Protein AF-A0A2I0U3B5-F1 (afdb_monomer_lite)

Secondary structure (DSSP, 8-state):
-HHHHHHHHHS-HHHHHHHHHHHHHHHHHHHGGG--GGGHHHHHHHHHHHHHHHHTSTTTTTS-HHHHHHHHT---HHHHHHHHHHHHHHHHHTT----S---S------

Sequence (110 aa):
MGCFERSVASRSREVILPLYAALVRPHLEYCVQLWSPQQRKDMDLLEQVQRRAMKVIRGLEHLSYEDRLRQLGLFSLEERRLWGHLIAAFQYLKGAYRRDGEGLYQGTEQ

Foldseek 3Di:
DPPVLVVQLPDAPVVVLVVCCVPVVVVLLVCLLVDDPVCVVVLVVVLVVVVVSLCSHPPCVPPDPVVSCVVSVHDRSVVSSVVVVVVVVVCVVVVVPPDPPPDPDDDDDD

Organism: NCBI:txid1758121

pLDDT: mean 70.98, std 12.75, range [39.53, 89.88]

Radius of gyration: 19.83 Å; chains: 1; bounding box: 33×31×69 Å

Structure (mmCIF, N/CA/C/O backbone):
data_AF-A0A2I0U3B5-F1
#
_entry.id   AF-A0A2I0U3B5-F1
#
loop_
_atom_site.group_PDB
_atom_site.id
_atom_site.type_symbol
_atom_site.label_atom_id
_atom_site.label_alt_id
_atom_site.label_comp_id
_atom_site.label_asym_id
_atom_site.label_entity_id
_atom_site.label_seq_id
_atom_site.pdbx_PDB_ins_code
_atom_site.Cartn_x
_atom_site.Cartn_y
_atom_site.Cartn_z
_atom_site.occupancy
_atom_site.B_iso_or_equiv
_atom_site.auth_seq_id
_atom_site.auth_comp_id
_atom_site.auth_asym_id
_atom_site.auth_atom_id
_atom_site.pdbx_PDB_model_num
ATOM 1 N N . MET A 1 1 ? -15.957 17.374 7.196 1.00 52.34 1 MET A N 1
ATOM 2 C CA . MET A 1 1 ? -15.380 16.007 7.181 1.00 52.34 1 MET A CA 1
ATOM 3 C C . MET A 1 1 ? -16.149 14.975 8.026 1.00 52.34 1 MET A C 1
ATOM 5 O O . MET A 1 1 ? -15.904 13.794 7.851 1.00 52.34 1 MET A O 1
ATOM 9 N N . GLY 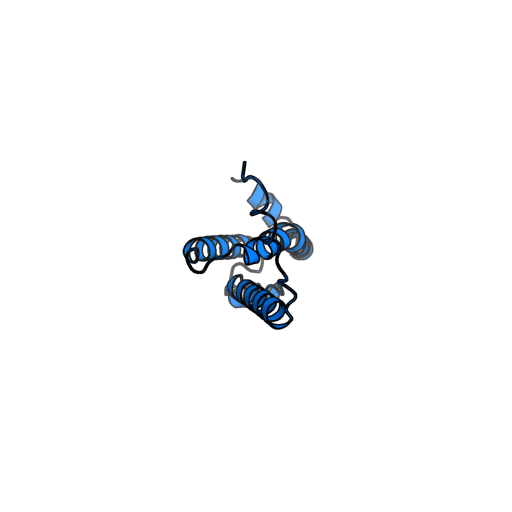A 1 2 ? -17.115 15.347 8.883 1.00 52.12 2 GLY A N 1
ATOM 10 C CA . GLY A 1 2 ? -17.742 14.413 9.845 1.00 52.12 2 GLY A CA 1
ATOM 11 C C . GLY A 1 2 ? -18.851 13.473 9.333 1.00 52.12 2 GLY A C 1
ATOM 12 O O . GLY A 1 2 ? -19.425 12.735 10.132 1.00 52.12 2 GLY A O 1
ATOM 13 N N . CYS A 1 3 ? -19.185 13.502 8.038 1.00 53.62 3 CYS A N 1
ATOM 14 C CA . CYS A 1 3 ? -20.288 12.705 7.476 1.00 53.62 3 CYS A CA 1
ATOM 15 C C . CYS A 1 3 ? -19.830 11.323 6.982 1.00 53.62 3 CYS A C 1
ATOM 17 O O . CYS A 1 3 ? -20.610 10.374 6.990 1.00 53.62 3 CYS A O 1
ATOM 19 N N . PHE A 1 4 ? -18.561 11.197 6.582 1.00 52.09 4 PHE A N 1
ATOM 20 C CA . PHE A 1 4 ? -18.017 9.943 6.059 1.00 52.09 4 PHE A CA 1
ATOM 21 C C . PHE A 1 4 ? -17.656 8.971 7.189 1.00 52.09 4 PHE A C 1
ATOM 23 O O . PHE A 1 4 ? -18.029 7.803 7.136 1.00 52.09 4 PHE A O 1
ATOM 30 N N . GLU A 1 5 ? -17.032 9.466 8.263 1.00 52.53 5 GLU A N 1
ATOM 31 C CA . GLU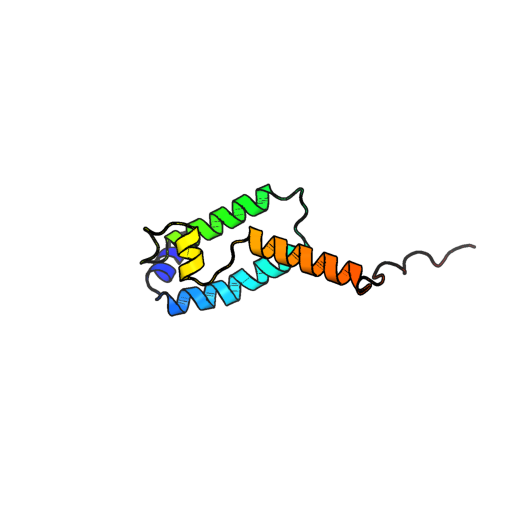 A 1 5 ? -16.647 8.640 9.417 1.00 52.53 5 GLU A CA 1
ATOM 32 C C . GLU A 1 5 ? -17.842 7.962 10.089 1.00 52.53 5 GLU A C 1
ATOM 34 O O . GLU A 1 5 ? -17.761 6.782 10.407 1.00 52.53 5 GLU A O 1
ATOM 39 N N . ARG A 1 6 ? -18.982 8.651 10.247 1.00 55.06 6 ARG A N 1
ATOM 40 C CA . ARG A 1 6 ? -20.190 8.043 10.839 1.00 55.06 6 ARG A CA 1
ATOM 41 C C . ARG A 1 6 ? -20.797 6.940 9.972 1.00 55.06 6 ARG A C 1
ATOM 43 O O . ARG A 1 6 ? -21.330 5.978 10.513 1.00 55.06 6 ARG A O 1
ATOM 50 N N . SER A 1 7 ? -20.717 7.085 8.650 1.00 56.97 7 SER A N 1
ATOM 51 C CA . SER A 1 7 ? -21.218 6.101 7.681 1.00 56.97 7 SER A CA 1
ATOM 52 C C . SER A 1 7 ? -20.322 4.863 7.616 1.00 56.97 7 SER A C 1
ATOM 54 O O . SER A 1 7 ? -20.808 3.736 7.600 1.00 56.97 7 SER A O 1
ATOM 56 N N . VAL A 1 8 ? -19.001 5.058 7.634 1.00 54.84 8 VAL A N 1
ATOM 57 C CA . VAL A 1 8 ? -18.031 3.955 7.646 1.00 54.84 8 VAL A CA 1
ATOM 58 C C . VAL A 1 8 ? -18.034 3.243 9.001 1.00 54.84 8 VAL A C 1
ATOM 60 O O . VAL A 1 8 ? -18.008 2.021 9.035 1.00 54.84 8 VAL A O 1
ATOM 63 N N . ALA A 1 9 ? -18.164 3.967 10.116 1.00 53.97 9 ALA A N 1
ATOM 64 C CA . ALA A 1 9 ? -18.201 3.374 11.454 1.00 53.97 9 ALA A CA 1
ATOM 65 C C . ALA A 1 9 ? -19.476 2.561 11.755 1.00 53.97 9 ALA A C 1
ATOM 67 O O . ALA A 1 9 ? -19.475 1.796 12.722 1.00 53.97 9 ALA A O 1
ATOM 68 N N . SER A 1 10 ? -20.556 2.742 10.980 1.00 58.62 10 SER A N 1
ATOM 69 C CA . SER A 1 10 ? -21.822 2.009 11.141 1.00 58.62 10 SER A CA 1
ATOM 70 C C . SER A 1 10 ? -21.968 0.795 10.218 1.00 58.62 10 SER A C 1
ATOM 72 O O . SER A 1 10 ? -22.865 -0.018 10.434 1.00 58.62 10 SER A O 1
ATOM 74 N N . ARG A 1 11 ? -21.108 0.644 9.199 1.00 61.84 11 ARG A N 1
ATOM 75 C CA . ARG A 1 11 ? -21.169 -0.468 8.236 1.00 61.84 11 ARG A CA 1
ATOM 76 C C . ARG A 1 11 ? -20.259 -1.622 8.661 1.00 61.84 11 ARG A C 1
ATOM 78 O O . ARG A 1 11 ? -19.146 -1.403 9.128 1.00 61.84 11 ARG A O 1
ATOM 85 N N . SER A 1 12 ? -20.735 -2.861 8.502 1.00 62.69 12 SER A N 1
ATOM 86 C CA . SER A 1 12 ? -19.971 -4.059 8.871 1.00 62.69 12 SER A CA 1
ATOM 87 C C . SER A 1 12 ? -18.732 -4.234 7.983 1.00 62.69 12 SER A C 1
ATOM 89 O O . SER A 1 12 ? -18.675 -3.755 6.843 1.00 62.69 12 SER A O 1
ATOM 91 N N . ARG A 1 13 ? -17.728 -4.953 8.503 1.00 62.72 13 ARG A N 1
ATOM 92 C CA . ARG A 1 13 ? -16.497 -5.329 7.786 1.00 62.72 13 ARG A CA 1
ATOM 93 C C . ARG A 1 13 ? -16.793 -5.933 6.408 1.00 62.72 13 ARG A C 1
ATOM 95 O O . ARG A 1 13 ? -16.052 -5.649 5.471 1.00 62.72 13 ARG A O 1
ATOM 102 N N . GLU A 1 14 ? -17.885 -6.689 6.270 1.00 63.88 14 GLU A N 1
ATOM 103 C CA . GLU A 1 14 ? -18.295 -7.310 5.002 1.00 63.88 14 GLU A CA 1
ATOM 104 C C . GLU A 1 14 ? -18.786 -6.314 3.948 1.00 63.88 14 GLU A C 1
ATOM 106 O O . GLU A 1 14 ? -18.821 -6.659 2.776 1.00 63.88 14 GLU A O 1
ATOM 111 N N . VAL A 1 15 ? -19.151 -5.086 4.326 1.00 67.62 15 VAL A N 1
ATOM 112 C CA . VAL A 1 15 ? -19.606 -4.047 3.388 1.00 67.62 15 VAL A CA 1
ATOM 113 C C . VAL A 1 15 ? -18.465 -3.098 3.027 1.00 67.62 15 VAL A C 1
ATOM 115 O O . VAL A 1 15 ? -18.341 -2.682 1.875 1.00 67.62 15 VAL A O 1
ATOM 118 N N . ILE A 1 16 ? -17.591 -2.783 3.986 1.00 71.12 16 ILE A N 1
ATOM 119 C CA . ILE A 1 16 ? -16.445 -1.886 3.769 1.00 71.12 16 ILE A CA 1
ATOM 120 C C . ILE A 1 16 ? -15.397 -2.539 2.864 1.00 71.12 16 ILE A C 1
ATOM 122 O O . ILE A 1 16 ? -14.849 -1.868 1.993 1.00 71.12 16 ILE A O 1
ATOM 126 N N . LEU A 1 17 ? -15.134 -3.837 3.038 1.00 69.19 17 LEU A N 1
ATOM 127 C CA . LEU A 1 17 ? -14.135 -4.567 2.251 1.00 69.19 17 LEU A CA 1
ATOM 128 C C . LEU A 1 17 ? -14.443 -4.574 0.748 1.00 69.19 17 LEU A C 1
ATOM 130 O O . LEU A 1 17 ? -13.582 -4.147 -0.023 1.00 69.19 17 LEU A O 1
ATOM 134 N N . PRO A 1 18 ? -15.647 -4.990 0.309 1.00 74.94 18 PRO A N 1
ATOM 135 C CA . PRO A 1 18 ? -16.010 -4.958 -1.101 1.00 74.94 18 PRO A CA 1
ATOM 136 C C . PRO A 1 18 ? -16.043 -3.540 -1.659 1.00 74.94 18 PRO A C 1
ATOM 138 O O . PRO A 1 18 ? -15.604 -3.335 -2.781 1.00 74.94 18 PRO A O 1
ATOM 141 N N . LEU A 1 19 ? -16.497 -2.547 -0.884 1.00 73.12 19 LEU A N 1
ATOM 142 C CA . LEU A 1 19 ? -16.496 -1.146 -1.319 1.00 73.12 19 LEU A CA 1
ATOM 143 C C . LEU A 1 19 ? -15.076 -0.599 -1.502 1.00 73.12 19 LEU A C 1
ATOM 145 O O . LEU A 1 19 ? -14.794 0.048 -2.507 1.00 73.12 19 LEU A O 1
ATOM 149 N N . TYR A 1 20 ? -14.166 -0.883 -0.569 1.00 71.25 20 TYR A N 1
ATOM 150 C CA . TYR A 1 20 ? -12.761 -0.500 -0.687 1.00 71.25 20 TYR A CA 1
ATOM 151 C C . TYR A 1 20 ? -12.100 -1.203 -1.877 1.00 71.25 20 TYR A C 1
ATOM 153 O O . TYR A 1 20 ? -11.424 -0.566 -2.681 1.00 71.25 20 TYR A O 1
ATOM 161 N N . ALA A 1 21 ? -12.336 -2.506 -2.035 1.00 70.00 21 ALA A N 1
ATOM 162 C CA . ALA A 1 21 ? -11.812 -3.269 -3.159 1.00 70.00 21 ALA A CA 1
ATOM 163 C C . ALA A 1 21 ? -12.401 -2.815 -4.505 1.00 70.00 21 ALA A C 1
ATOM 165 O O . ALA A 1 21 ? -11.674 -2.779 -5.484 1.00 70.00 21 ALA A O 1
ATOM 166 N N . ALA A 1 22 ? -13.677 -2.441 -4.577 1.00 75.50 22 ALA A N 1
ATOM 167 C CA . ALA A 1 22 ? -14.314 -2.023 -5.825 1.00 75.50 22 ALA A CA 1
ATOM 168 C C . ALA A 1 22 ? -13.959 -0.586 -6.225 1.00 75.50 22 ALA A C 1
ATOM 170 O O . ALA A 1 22 ? -13.853 -0.297 -7.411 1.00 75.50 22 ALA A O 1
ATOM 171 N N . LEU A 1 23 ? -13.781 0.317 -5.257 1.00 68.19 23 LEU A N 1
ATOM 172 C CA . LEU A 1 23 ? -13.535 1.733 -5.537 1.00 68.19 23 LEU A CA 1
ATOM 173 C C . LEU A 1 23 ? -12.048 2.072 -5.521 1.00 68.19 23 LEU A C 1
ATOM 175 O O . LEU A 1 23 ? -11.562 2.778 -6.391 1.00 68.19 23 LEU A O 1
ATOM 179 N N . VAL A 1 24 ? -11.303 1.579 -4.536 1.00 69.88 24 VAL A N 1
ATOM 180 C CA . VAL A 1 24 ? -9.927 2.030 -4.291 1.00 69.88 24 VAL A CA 1
ATOM 181 C C . VAL A 1 24 ? -8.917 1.157 -5.033 1.00 69.88 24 VAL A C 1
ATOM 183 O O . VAL A 1 24 ? -7.933 1.671 -5.561 1.00 69.88 24 VAL A O 1
ATOM 186 N N . ARG A 1 25 ? -9.164 -0.155 -5.140 1.00 71.00 25 ARG A N 1
ATOM 187 C CA . ARG A 1 25 ? -8.254 -1.084 -5.829 1.00 71.00 25 ARG A CA 1
ATOM 188 C C . ARG A 1 25 ? -8.051 -0.752 -7.316 1.00 71.00 25 ARG A C 1
ATOM 190 O O . ARG A 1 25 ? -6.886 -0.708 -7.697 1.00 71.00 25 ARG A O 1
ATOM 197 N N . PRO A 1 26 ? -9.085 -0.440 -8.129 1.00 70.38 26 PRO A N 1
ATOM 198 C CA . PRO A 1 26 ? -8.884 -0.134 -9.547 1.00 70.38 26 PRO A CA 1
ATOM 199 C C . PRO A 1 26 ? -8.090 1.156 -9.760 1.00 70.38 26 PRO A C 1
ATOM 201 O O . PRO A 1 26 ? -7.224 1.207 -10.626 1.00 70.38 26 PRO A O 1
ATOM 204 N N . HIS A 1 27 ? -8.332 2.184 -8.938 1.00 67.12 27 HIS A N 1
ATOM 205 C CA . HIS A 1 27 ? -7.566 3.430 -9.005 1.00 67.12 27 HIS A CA 1
ATOM 206 C C . HIS A 1 27 ? -6.105 3.218 -8.611 1.00 67.12 27 HIS A C 1
ATOM 208 O O . HIS A 1 27 ? -5.215 3.740 -9.271 1.00 67.12 27 HIS A O 1
ATOM 214 N N . LEU A 1 28 ? -5.842 2.423 -7.573 1.00 64.38 28 LEU A N 1
ATOM 215 C CA . LEU A 1 28 ? -4.475 2.106 -7.169 1.00 64.38 28 LEU A CA 1
ATOM 216 C C . LEU A 1 28 ? -3.753 1.228 -8.201 1.00 64.38 28 LEU A C 1
ATOM 218 O O . LEU A 1 28 ? -2.596 1.493 -8.496 1.00 64.38 28 LEU A O 1
ATOM 222 N N . GLU A 1 29 ? -4.416 0.214 -8.765 1.00 65.38 29 GLU A N 1
ATOM 223 C CA . GLU A 1 29 ? -3.830 -0.689 -9.768 1.00 65.38 29 GLU A CA 1
ATOM 224 C C . GLU A 1 29 ? -3.572 0.011 -11.111 1.00 65.38 29 GLU A C 1
ATOM 226 O O . GLU A 1 29 ? -2.524 -0.211 -11.712 1.00 65.38 29 GLU A O 1
ATOM 231 N N . TYR A 1 30 ? -4.461 0.906 -11.555 1.00 62.09 30 TYR A N 1
ATOM 232 C CA . TYR A 1 30 ? -4.227 1.729 -12.748 1.00 62.09 30 TYR A CA 1
ATOM 233 C C . TYR A 1 30 ? -3.042 2.683 -12.552 1.00 62.09 30 TYR A C 1
ATOM 235 O O . TYR A 1 30 ? -2.178 2.817 -13.418 1.00 62.09 30 TYR A O 1
ATOM 243 N N . CYS A 1 31 ? -2.961 3.303 -11.375 1.00 62.91 31 CYS A N 1
ATOM 244 C CA . CYS A 1 31 ? -1.888 4.225 -11.042 1.00 62.91 31 CYS A CA 1
ATOM 245 C C . CYS A 1 31 ? -0.508 3.543 -11.013 1.00 62.91 31 CYS A C 1
ATOM 247 O O . CYS A 1 31 ? 0.466 4.188 -11.376 1.00 62.91 31 CYS A O 1
ATOM 249 N N . VAL A 1 32 ? -0.404 2.247 -10.694 1.00 62.19 32 VAL A N 1
ATOM 250 C CA . VAL A 1 32 ? 0.881 1.517 -10.631 1.00 62.19 32 VAL A CA 1
ATOM 251 C C . VAL A 1 32 ? 1.698 1.584 -11.935 1.00 62.19 32 VAL A C 1
ATOM 253 O O . VAL A 1 32 ? 2.925 1.600 -11.863 1.00 62.19 32 VAL A O 1
ATOM 256 N N . GLN A 1 33 ? 1.068 1.680 -13.113 1.00 61.12 33 GLN A N 1
ATOM 257 C CA . GLN A 1 33 ? 1.794 1.839 -14.387 1.00 61.12 33 GLN A CA 1
ATOM 258 C C . GLN A 1 33 ? 2.424 3.232 -14.559 1.00 61.12 33 GLN A C 1
ATOM 260 O O . GLN A 1 33 ? 3.410 3.380 -15.276 1.00 61.12 33 GLN A O 1
ATOM 265 N N . LEU A 1 34 ? 1.873 4.245 -13.885 1.00 55.69 34 LEU A N 1
ATOM 266 C CA . LEU A 1 34 ? 2.339 5.631 -13.926 1.00 55.69 34 LEU A CA 1
ATOM 267 C C . LEU A 1 34 ? 3.455 5.905 -12.901 1.00 55.69 34 LEU A C 1
ATOM 269 O O . LEU A 1 34 ? 4.082 6.961 -12.939 1.00 55.69 34 LEU A O 1
ATOM 273 N N . TRP A 1 35 ? 3.697 4.985 -11.961 1.00 64.75 35 TRP A N 1
ATOM 274 C CA . TRP A 1 35 ? 4.542 5.251 -10.796 1.00 64.75 35 TRP A CA 1
ATOM 275 C C . TRP A 1 35 ? 6.021 5.172 -11.154 1.00 64.75 35 TRP A C 1
ATOM 277 O O . TRP A 1 35 ? 6.616 4.095 -11.240 1.00 64.75 35 TRP A O 1
ATOM 287 N N . SER A 1 36 ? 6.636 6.341 -11.332 1.00 58.06 36 SER A N 1
ATOM 288 C CA . SER A 1 36 ? 8.078 6.449 -11.516 1.00 58.06 36 SER A CA 1
ATOM 289 C C . SER A 1 36 ? 8.817 6.333 -10.168 1.00 58.06 36 SER A C 1
ATOM 291 O O . SER A 1 36 ? 8.279 6.711 -9.121 1.00 58.06 36 SER A O 1
ATOM 293 N N . PRO A 1 37 ? 10.086 5.876 -10.147 1.00 60.06 37 PRO A N 1
ATOM 294 C CA . PRO A 1 37 ? 10.914 5.860 -8.935 1.00 60.06 37 PRO A CA 1
ATOM 295 C C . PRO A 1 37 ? 11.028 7.229 -8.241 1.00 60.06 37 PRO A C 1
ATOM 297 O O . PRO A 1 37 ? 11.274 7.296 -7.036 1.00 60.06 37 PRO A O 1
ATOM 300 N N . GLN A 1 38 ? 10.836 8.321 -8.989 1.00 62.44 38 GLN A N 1
ATOM 301 C CA . GLN A 1 38 ? 10.889 9.696 -8.490 1.00 62.44 38 GLN A CA 1
ATOM 302 C C . GLN A 1 38 ? 9.657 10.078 -7.644 1.00 62.44 38 GLN A C 1
ATOM 304 O O . GLN A 1 38 ? 9.745 11.003 -6.840 1.00 62.44 38 GLN A O 1
ATOM 309 N N . GLN A 1 39 ? 8.546 9.341 -7.747 1.00 65.94 39 GLN A N 1
ATOM 310 C CA . GLN A 1 39 ? 7.284 9.610 -7.038 1.00 65.94 39 GLN A CA 1
ATOM 311 C C . GLN A 1 39 ? 7.131 8.828 -5.722 1.00 65.94 39 GLN A C 1
ATOM 313 O O . GLN A 1 39 ? 6.031 8.653 -5.200 1.00 65.94 39 GLN A O 1
ATOM 318 N N . ARG A 1 40 ? 8.242 8.373 -5.128 1.00 69.50 40 ARG A N 1
ATOM 319 C CA . ARG A 1 40 ? 8.237 7.605 -3.868 1.00 69.50 40 ARG A CA 1
ATOM 320 C C . ARG A 1 40 ? 7.492 8.319 -2.725 1.00 69.50 40 ARG A C 1
ATOM 322 O O . ARG A 1 40 ? 6.820 7.662 -1.942 1.00 69.50 40 ARG A O 1
ATOM 329 N N . LYS A 1 41 ? 7.548 9.656 -2.684 1.00 74.00 41 LYS A N 1
ATOM 330 C CA . LYS A 1 41 ? 6.846 10.485 -1.686 1.00 74.00 41 LYS A CA 1
ATOM 331 C C . LYS A 1 41 ? 5.321 10.414 -1.806 1.00 74.00 41 LYS A C 1
ATOM 333 O O . LYS A 1 41 ? 4.633 10.395 -0.789 1.00 74.00 41 LYS A O 1
ATOM 338 N N . ASP A 1 42 ? 4.800 10.352 -3.029 1.00 75.25 42 ASP A N 1
ATOM 339 C CA . ASP A 1 42 ? 3.356 10.264 -3.268 1.00 75.25 42 ASP A CA 1
ATOM 340 C C . ASP A 1 42 ? 2.822 8.896 -2.827 1.00 75.25 42 ASP A C 1
ATOM 342 O O . ASP A 1 42 ? 1.725 8.793 -2.277 1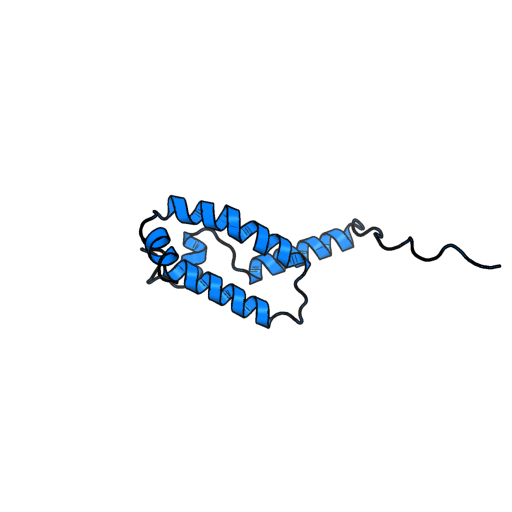.00 75.25 42 ASP A O 1
ATOM 346 N N . MET A 1 43 ? 3.640 7.846 -2.966 1.00 72.19 43 MET A N 1
ATOM 347 C CA . MET A 1 43 ? 3.309 6.524 -2.435 1.00 72.19 43 MET A CA 1
ATOM 348 C C . MET A 1 43 ? 3.225 6.510 -0.913 1.00 72.19 43 MET A C 1
ATOM 350 O O . MET A 1 43 ? 2.281 5.945 -0.371 1.00 72.19 43 MET A O 1
ATOM 354 N N . ASP A 1 44 ? 4.185 7.129 -0.222 1.00 80.88 44 ASP A N 1
ATOM 355 C CA . ASP A 1 44 ? 4.185 7.172 1.243 1.00 80.88 44 ASP A CA 1
ATOM 356 C C . ASP A 1 44 ? 2.926 7.881 1.765 1.00 80.88 44 ASP A C 1
ATOM 358 O O . ASP A 1 44 ? 2.319 7.459 2.755 1.00 80.88 44 ASP A O 1
ATOM 362 N N . LEU A 1 45 ? 2.484 8.925 1.055 1.00 81.19 45 LEU A N 1
ATOM 363 C CA . LEU A 1 45 ? 1.240 9.626 1.350 1.00 81.19 45 LEU A CA 1
ATOM 364 C C . LEU A 1 45 ? 0.014 8.725 1.131 1.00 81.19 45 LEU A C 1
ATOM 366 O O . LEU A 1 45 ? -0.864 8.664 1.994 1.00 81.19 45 LEU A O 1
ATOM 370 N N . LEU A 1 46 ? -0.043 7.987 0.019 1.00 78.69 46 LEU A N 1
ATOM 371 C CA . LEU A 1 46 ? -1.130 7.042 -0.263 1.00 78.69 46 LEU A CA 1
ATOM 372 C C . LEU A 1 46 ? -1.171 5.884 0.742 1.00 78.69 46 LEU A C 1
ATOM 374 O O . LEU A 1 46 ? -2.245 5.510 1.219 1.00 78.69 46 LEU A O 1
ATOM 378 N N . GLU A 1 47 ? -0.012 5.369 1.139 1.00 84.12 47 GLU A N 1
ATOM 379 C CA . GLU A 1 47 ? 0.121 4.332 2.162 1.00 84.12 47 GLU A CA 1
ATOM 380 C C . GLU A 1 47 ? -0.369 4.854 3.521 1.00 84.12 47 GLU A C 1
ATOM 382 O O . GLU A 1 47 ? -1.053 4.156 4.277 1.00 84.12 47 GLU A O 1
ATOM 387 N N . GLN A 1 48 ? -0.096 6.125 3.828 1.00 85.56 48 GLN A N 1
ATOM 388 C CA . GLN A 1 48 ? -0.604 6.775 5.030 1.00 85.56 48 GLN A CA 1
ATOM 389 C C . GLN A 1 48 ? -2.130 6.940 4.998 1.00 85.56 48 GLN A C 1
ATOM 391 O O . GLN A 1 48 ? -2.785 6.733 6.025 1.00 85.56 48 GLN A O 1
ATOM 396 N N . VAL A 1 49 ? -2.710 7.277 3.844 1.00 83.38 49 VAL A N 1
ATOM 397 C CA . VAL A 1 49 ? -4.169 7.332 3.659 1.00 83.38 49 VAL A CA 1
ATOM 398 C C . VAL A 1 49 ? -4.783 5.948 3.873 1.00 83.38 49 VAL A C 1
ATOM 400 O O . VAL A 1 49 ? -5.722 5.822 4.662 1.00 83.38 49 VAL A O 1
ATOM 403 N N . GLN A 1 50 ? -4.204 4.901 3.277 1.00 82.75 50 GLN A N 1
ATOM 404 C CA . GLN A 1 50 ? -4.633 3.512 3.465 1.00 82.75 50 GLN A CA 1
ATOM 405 C C . GLN A 1 50 ? -4.594 3.104 4.951 1.00 82.75 50 GLN A C 1
ATOM 407 O O . GLN A 1 50 ? -5.574 2.583 5.490 1.00 82.75 50 GLN A O 1
ATOM 412 N N . ARG A 1 51 ? -3.502 3.424 5.658 1.00 86.06 51 ARG A N 1
ATOM 413 C CA . ARG A 1 51 ? -3.353 3.181 7.105 1.00 86.06 51 ARG A CA 1
ATOM 414 C C . ARG A 1 51 ? -4.422 3.885 7.940 1.00 86.06 51 ARG A C 1
ATOM 416 O O . ARG A 1 51 ? -4.940 3.292 8.887 1.00 86.06 51 ARG A O 1
ATOM 423 N N . ARG A 1 52 ? -4.746 5.144 7.622 1.00 85.06 52 ARG A N 1
ATOM 424 C CA . ARG A 1 52 ? -5.782 5.922 8.327 1.00 85.06 52 ARG A CA 1
ATOM 425 C C . ARG A 1 52 ? -7.179 5.361 8.064 1.00 85.06 52 ARG A C 1
ATOM 427 O O . ARG A 1 52 ? -7.946 5.213 9.008 1.00 85.06 52 ARG A O 1
ATOM 434 N N . ALA A 1 53 ? -7.474 4.977 6.824 1.00 81.44 53 ALA A N 1
ATOM 435 C CA . ALA A 1 53 ? -8.751 4.369 6.458 1.00 81.44 53 ALA A CA 1
ATOM 436 C C . ALA A 1 53 ? -8.986 3.028 7.175 1.00 81.44 53 ALA A C 1
ATOM 438 O O . ALA A 1 53 ? -10.091 2.752 7.625 1.00 81.44 53 ALA A O 1
ATOM 439 N N . MET A 1 54 ? -7.949 2.207 7.360 1.00 82.38 54 MET A N 1
ATOM 440 C CA . MET A 1 54 ? -8.100 0.947 8.100 1.00 82.38 54 MET A CA 1
ATOM 441 C C . MET A 1 54 ? -8.232 1.146 9.612 1.00 82.38 54 MET A C 1
ATOM 443 O O . MET A 1 54 ? -8.858 0.324 10.275 1.00 82.38 54 MET A O 1
ATOM 447 N N . LYS A 1 55 ? -7.684 2.236 10.169 1.00 83.31 55 LYS A N 1
ATOM 448 C CA . LYS A 1 55 ? -7.863 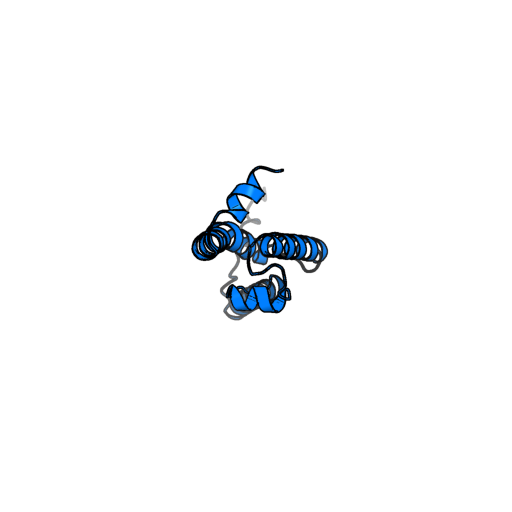2.573 11.592 1.00 83.31 55 LYS A CA 1
ATOM 449 C C . LYS A 1 55 ? -9.310 2.898 11.947 1.00 83.31 55 LYS A C 1
ATOM 451 O O . LYS A 1 55 ? -9.687 2.666 13.084 1.00 83.31 55 LYS A O 1
ATOM 456 N N . VAL A 1 56 ? -10.105 3.423 11.014 1.00 80.12 56 VAL A N 1
ATOM 457 C CA . VAL A 1 56 ? -11.511 3.771 11.292 1.00 80.12 56 VAL A CA 1
ATOM 458 C C . VAL A 1 56 ? -12.458 2.568 11.211 1.00 80.12 56 VAL A C 1
ATOM 460 O O . VAL A 1 56 ? -13.642 2.694 11.516 1.00 80.12 56 VAL A O 1
ATOM 463 N N . ILE A 1 57 ? -11.958 1.394 10.811 1.00 79.06 57 ILE A N 1
ATOM 464 C CA . ILE A 1 57 ? -12.736 0.156 10.786 1.00 79.06 57 ILE A CA 1
ATOM 465 C C . ILE A 1 57 ? -12.748 -0.434 12.201 1.00 79.06 57 ILE A C 1
ATOM 467 O O . ILE A 1 57 ? -11.718 -0.893 12.708 1.00 79.06 57 ILE A O 1
ATOM 471 N N . ARG A 1 58 ? -13.931 -0.456 12.827 1.00 79.69 58 ARG A N 1
ATOM 472 C CA . ARG A 1 58 ? -14.126 -1.064 14.152 1.00 79.69 58 ARG A CA 1
ATOM 473 C C . ARG A 1 58 ? -13.632 -2.514 14.157 1.00 79.69 58 ARG A C 1
ATOM 475 O O . ARG A 1 58 ? -13.918 -3.279 13.240 1.00 79.69 58 ARG A O 1
ATOM 482 N N . GLY A 1 59 ? -12.892 -2.884 15.202 1.00 82.00 59 GLY A N 1
ATOM 483 C CA . GLY A 1 59 ? -12.287 -4.216 15.346 1.00 82.00 59 GLY A CA 1
ATOM 484 C C . GLY A 1 59 ? -10.903 -4.371 14.706 1.00 82.00 59 GLY A C 1
ATOM 485 O O . GLY A 1 59 ? -10.245 -5.375 14.945 1.00 82.00 59 GLY A O 1
ATOM 486 N N . LEU A 1 60 ? -10.426 -3.375 13.948 1.00 83.38 60 LEU A N 1
ATOM 487 C CA . LEU A 1 60 ? -9.058 -3.344 13.415 1.00 83.38 60 LEU A CA 1
ATOM 488 C C . LEU A 1 60 ? -8.167 -2.306 14.116 1.00 83.38 60 LEU A C 1
ATOM 490 O O . LEU A 1 60 ? -6.951 -2.315 13.944 1.00 83.38 60 LEU A O 1
ATOM 494 N N . GLU A 1 61 ? -8.742 -1.426 14.935 1.00 82.56 61 GLU A N 1
ATOM 495 C CA . GLU A 1 61 ? -8.092 -0.273 15.586 1.00 82.56 61 GLU A CA 1
ATOM 496 C C . GLU A 1 61 ? -6.798 -0.599 16.353 1.00 82.56 61 GLU A C 1
ATOM 498 O O . GLU A 1 61 ? -5.864 0.202 16.358 1.00 82.56 61 GLU A O 1
ATOM 503 N N . HIS A 1 62 ? -6.715 -1.783 16.952 1.00 85.44 62 HIS A N 1
ATOM 504 C CA . HIS A 1 62 ? -5.601 -2.231 17.799 1.00 85.44 62 HIS A CA 1
ATOM 505 C C . HIS A 1 62 ? -4.564 -3.081 17.052 1.00 85.44 62 HIS A C 1
ATOM 507 O O . HIS A 1 62 ? -3.474 -3.312 17.564 1.00 85.44 62 HIS A O 1
ATOM 513 N N . LEU A 1 63 ? -4.879 -3.528 15.836 1.00 88.06 63 LEU A N 1
ATOM 514 C CA . LEU A 1 63 ? -3.987 -4.374 15.049 1.00 88.06 63 LEU A CA 1
ATOM 515 C C . LEU A 1 63 ? -2.851 -3.567 14.413 1.00 88.06 63 LEU A C 1
ATOM 517 O O . LEU A 1 63 ? -3.014 -2.385 14.084 1.00 88.06 63 LEU A O 1
ATOM 521 N N . SER A 1 64 ? -1.708 -4.219 14.195 1.00 89.88 64 SER A N 1
ATOM 522 C CA . SER A 1 64 ? -0.620 -3.640 13.407 1.00 89.88 64 SER A CA 1
ATOM 523 C C . SER A 1 64 ? -1.066 -3.422 11.956 1.00 89.88 64 SER 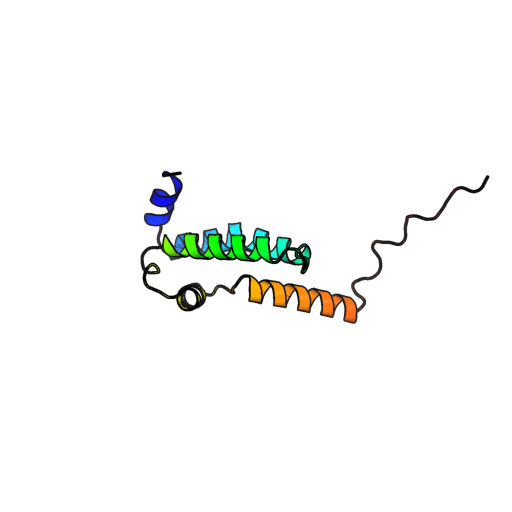A C 1
ATOM 525 O O . SER A 1 64 ? -2.064 -3.979 11.498 1.00 89.88 64 SER A O 1
ATOM 527 N N . TYR A 1 65 ? -0.349 -2.587 11.205 1.00 86.06 65 TYR A N 1
ATOM 528 C CA . TYR A 1 65 ? -0.693 -2.363 9.801 1.00 86.06 65 TYR A CA 1
ATOM 529 C C . TYR A 1 65 ? -0.636 -3.657 8.971 1.00 86.06 65 TYR A C 1
ATOM 531 O O . TYR A 1 65 ? -1.553 -3.920 8.195 1.00 86.06 65 TYR A O 1
ATOM 539 N N . GLU A 1 66 ? 0.387 -4.482 9.188 1.00 87.75 66 GLU A N 1
ATOM 540 C CA . GLU A 1 66 ? 0.548 -5.769 8.507 1.00 87.75 66 GLU A CA 1
ATOM 541 C C . GLU A 1 66 ? -0.559 -6.759 8.889 1.00 87.75 66 GLU A C 1
ATOM 543 O O . GLU A 1 66 ? -1.144 -7.400 8.017 1.00 87.75 66 GLU A O 1
ATOM 548 N N . ASP A 1 67 ? -0.941 -6.819 10.168 1.00 89.12 67 ASP A N 1
ATOM 549 C CA . ASP A 1 67 ? -2.034 -7.689 10.617 1.00 89.12 67 ASP A CA 1
ATOM 550 C C . ASP A 1 67 ? -3.386 -7.254 10.049 1.00 89.12 67 ASP A C 1
ATOM 552 O O . ASP A 1 67 ? -4.217 -8.097 9.705 1.00 89.12 67 ASP A O 1
ATOM 556 N N . ARG A 1 68 ? -3.610 -5.941 9.900 1.00 87.38 68 ARG A N 1
ATOM 557 C CA . ARG A 1 68 ? -4.803 -5.415 9.220 1.00 87.38 68 ARG A CA 1
ATOM 558 C C . ARG A 1 68 ? -4.825 -5.819 7.757 1.00 87.38 68 ARG A C 1
ATOM 560 O O . ARG A 1 68 ? -5.863 -6.274 7.288 1.00 87.38 68 ARG A O 1
ATOM 567 N N . LEU A 1 69 ? -3.704 -5.681 7.048 1.00 86.25 69 LEU A N 1
ATOM 568 C CA . LEU A 1 69 ? -3.583 -6.123 5.658 1.00 86.25 69 LEU A CA 1
ATOM 569 C C . LEU A 1 69 ? -3.893 -7.614 5.530 1.00 86.25 69 LEU A C 1
ATOM 571 O O . LEU A 1 69 ? -4.722 -8.000 4.706 1.00 86.25 69 LEU A O 1
ATOM 575 N N . ARG A 1 70 ? -3.316 -8.437 6.411 1.00 86.94 70 ARG A N 1
ATOM 576 C CA . ARG A 1 70 ? -3.522 -9.887 6.425 1.00 86.94 70 ARG A CA 1
ATOM 577 C C . ARG A 1 70 ? -4.963 -10.272 6.746 1.00 86.94 70 ARG A C 1
ATOM 579 O O . ARG A 1 70 ? -5.534 -11.103 6.045 1.00 86.94 70 ARG A O 1
ATOM 586 N N . GLN A 1 71 ? -5.581 -9.655 7.755 1.00 83.44 71 GLN A N 1
ATOM 587 C CA . GLN A 1 71 ? -6.994 -9.890 8.069 1.00 83.44 71 GLN A CA 1
ATOM 588 C C . GLN A 1 71 ? -7.925 -9.441 6.942 1.00 83.44 71 GLN A C 1
ATOM 590 O O . GLN A 1 71 ? -8.986 -10.033 6.750 1.00 83.44 71 GLN A O 1
ATOM 595 N N . LEU A 1 72 ? -7.572 -8.384 6.216 1.00 78.31 72 LEU A N 1
ATOM 596 C CA . LEU A 1 72 ? -8.361 -7.879 5.096 1.00 78.31 72 LEU A CA 1
ATOM 597 C C . LEU A 1 72 ? -8.038 -8.584 3.767 1.00 78.31 72 LEU A C 1
ATOM 599 O O . LEU A 1 72 ? -8.733 -8.341 2.785 1.00 78.31 72 LEU A O 1
ATOM 603 N N . GLY A 1 73 ? -7.022 -9.453 3.720 1.00 81.81 73 GLY A N 1
ATOM 604 C CA . GLY A 1 73 ? -6.573 -10.104 2.487 1.00 81.81 73 GLY A CA 1
ATOM 605 C C . GLY A 1 73 ? -6.060 -9.110 1.439 1.00 81.81 73 GLY A C 1
ATOM 606 O O . GLY A 1 73 ? -6.230 -9.327 0.241 1.00 81.81 73 GLY A O 1
ATOM 607 N N . LEU A 1 74 ? -5.491 -7.986 1.881 1.00 80.19 74 LEU A N 1
ATOM 608 C CA . LEU A 1 74 ? -5.013 -6.911 1.018 1.00 80.19 74 LEU A CA 1
ATOM 609 C C . LEU A 1 74 ? -3.489 -6.935 0.927 1.00 80.19 74 LEU A C 1
ATOM 611 O O . LEU A 1 74 ? -2.807 -7.065 1.936 1.00 80.19 74 LEU A O 1
ATOM 615 N N . PHE A 1 75 ? -2.962 -6.710 -0.274 1.00 80.88 75 PHE A N 1
ATOM 616 C CA . PHE A 1 75 ? -1.544 -6.404 -0.469 1.00 80.88 75 PHE A CA 1
ATOM 617 C C . PHE A 1 75 ? -1.234 -4.968 -0.040 1.00 80.88 75 PHE A C 1
ATOM 619 O O . PHE A 1 75 ? -2.075 -4.076 -0.222 1.00 80.88 75 PHE A O 1
ATOM 626 N N . SER A 1 76 ? -0.025 -4.724 0.455 1.00 82.75 76 SER A N 1
ATOM 627 C CA . SER A 1 76 ? 0.521 -3.370 0.602 1.00 82.75 76 SER A CA 1
ATOM 628 C C . SER A 1 76 ? 0.628 -2.670 -0.760 1.00 82.75 76 SER A C 1
ATOM 630 O O . SER A 1 76 ? 0.621 -3.318 -1.812 1.00 82.75 76 SER A O 1
ATOM 632 N N . LEU A 1 77 ? 0.718 -1.335 -0.774 1.00 79.38 77 LEU A N 1
ATOM 633 C CA . LEU A 1 77 ? 0.931 -0.618 -2.038 1.00 79.38 77 LEU A CA 1
ATOM 634 C C . LEU A 1 77 ? 2.291 -0.954 -2.659 1.00 79.38 77 LEU A C 1
ATOM 636 O O . LEU A 1 77 ? 2.406 -1.024 -3.882 1.00 79.38 77 LEU A O 1
ATOM 640 N N . GLU A 1 78 ? 3.303 -1.214 -1.832 1.00 79.62 78 GLU A N 1
ATOM 641 C CA . GLU A 1 78 ? 4.638 -1.582 -2.297 1.00 79.62 78 GLU A CA 1
ATOM 642 C C . GLU A 1 78 ? 4.653 -2.941 -3.008 1.00 79.62 78 GLU A C 1
ATOM 644 O O . GLU A 1 78 ? 5.199 -3.044 -4.109 1.00 79.62 78 GLU A O 1
ATOM 649 N N . GLU A 1 79 ? 3.991 -3.958 -2.449 1.00 81.06 79 GLU A N 1
ATOM 650 C CA . GLU A 1 79 ? 3.845 -5.267 -3.101 1.00 81.06 79 GLU A CA 1
ATOM 651 C C . GLU A 1 79 ? 3.104 -5.151 -4.436 1.00 81.06 79 GLU A C 1
ATOM 653 O O . GLU A 1 79 ? 3.525 -5.740 -5.432 1.00 81.06 79 GLU A O 1
ATOM 658 N N . ARG A 1 80 ? 2.031 -4.351 -4.499 1.00 80.12 80 ARG A N 1
ATOM 659 C CA . ARG A 1 80 ? 1.288 -4.129 -5.753 1.00 80.12 80 ARG A CA 1
ATOM 660 C C . ARG A 1 80 ? 2.144 -3.440 -6.812 1.00 80.12 80 ARG A C 1
ATOM 662 O O . ARG A 1 80 ? 2.080 -3.813 -7.981 1.00 80.12 80 ARG A O 1
ATOM 669 N N . ARG A 1 81 ? 2.975 -2.472 -6.415 1.00 77.75 81 ARG A N 1
ATOM 670 C CA . ARG A 1 81 ? 3.930 -1.823 -7.321 1.00 77.75 81 ARG A CA 1
ATOM 671 C C . ARG A 1 81 ? 4.950 -2.821 -7.863 1.00 77.75 81 ARG A C 1
ATOM 673 O O . ARG A 1 81 ? 5.213 -2.826 -9.063 1.00 77.75 81 ARG A O 1
ATOM 680 N N . LEU A 1 82 ? 5.518 -3.664 -6.999 1.00 79.81 82 LEU A N 1
ATOM 681 C CA . LEU A 1 82 ? 6.458 -4.706 -7.422 1.00 79.81 82 LEU A CA 1
ATOM 682 C C . LEU A 1 82 ? 5.817 -5.635 -8.455 1.00 79.81 82 LEU A C 1
ATOM 684 O O . LEU A 1 82 ? 6.422 -5.902 -9.490 1.00 79.81 82 LEU A O 1
ATOM 688 N N . TRP A 1 83 ? 4.566 -6.041 -8.230 1.00 81.69 83 TRP A N 1
ATOM 689 C CA . TRP A 1 83 ? 3.789 -6.793 -9.214 1.00 81.69 83 TRP A CA 1
ATOM 690 C C . TRP A 1 83 ? 3.632 -6.048 -10.544 1.00 81.69 83 TRP A C 1
ATOM 692 O O . TRP A 1 83 ? 3.857 -6.640 -11.597 1.00 81.69 83 TRP A O 1
ATOM 702 N N . GLY A 1 84 ? 3.322 -4.750 -10.518 1.00 80.19 84 GLY A N 1
ATOM 703 C CA . GLY A 1 84 ? 3.257 -3.925 -11.727 1.00 80.19 84 GLY A CA 1
ATOM 704 C C . GLY A 1 84 ? 4.577 -3.863 -12.497 1.00 80.19 84 GLY A C 1
ATOM 705 O O . GLY A 1 84 ? 4.589 -4.056 -13.713 1.00 80.19 84 GLY A O 1
ATOM 706 N N . HIS A 1 85 ? 5.699 -3.673 -11.799 1.00 80.81 85 HIS A N 1
ATOM 707 C CA . HIS A 1 85 ? 7.027 -3.693 -12.417 1.00 80.81 85 HIS A CA 1
ATOM 708 C C . HIS A 1 85 ? 7.366 -5.058 -13.022 1.00 80.81 85 HIS A C 1
ATOM 710 O O . HIS A 1 85 ? 7.907 -5.114 -14.125 1.00 80.81 85 HIS A O 1
ATOM 716 N N . LEU A 1 86 ? 7.027 -6.154 -12.339 1.00 83.69 86 LEU A N 1
ATOM 717 C CA . LEU A 1 86 ? 7.240 -7.510 -12.848 1.00 83.69 86 LEU A CA 1
ATOM 718 C C . LEU A 1 86 ? 6.408 -7.782 -14.106 1.00 83.69 86 LEU A C 1
ATOM 720 O O . LEU A 1 86 ? 6.928 -8.351 -15.063 1.00 83.69 86 LEU A O 1
ATOM 724 N N . ILE A 1 87 ? 5.149 -7.333 -14.142 1.00 82.69 87 ILE A N 1
ATOM 725 C CA . ILE A 1 87 ? 4.290 -7.436 -15.330 1.00 82.69 87 ILE A CA 1
ATOM 726 C C . ILE A 1 87 ? 4.886 -6.634 -16.492 1.00 82.69 87 ILE A C 1
ATOM 728 O O . ILE A 1 87 ? 5.005 -7.167 -17.594 1.00 82.69 87 ILE A O 1
ATOM 732 N N . ALA A 1 88 ? 5.309 -5.390 -16.252 1.00 78.31 88 ALA A N 1
ATOM 733 C CA . ALA A 1 88 ? 5.923 -4.546 -17.277 1.00 78.31 88 ALA A CA 1
ATOM 734 C C . ALA A 1 88 ? 7.232 -5.153 -17.816 1.00 78.31 88 ALA A C 1
ATOM 736 O O . ALA A 1 88 ? 7.427 -5.241 -19.028 1.00 78.31 88 ALA A O 1
ATOM 737 N N . ALA A 1 89 ? 8.104 -5.649 -16.932 1.00 84.31 89 ALA A N 1
ATOM 738 C CA . ALA A 1 89 ? 9.338 -6.332 -17.318 1.00 84.31 89 ALA A CA 1
ATOM 739 C C . ALA A 1 89 ? 9.053 -7.612 -18.120 1.00 84.31 89 ALA A C 1
ATOM 741 O O . ALA A 1 89 ? 9.706 -7.876 -19.126 1.00 84.31 89 ALA A O 1
ATOM 742 N N . PHE A 1 90 ? 8.044 -8.388 -17.723 1.00 83.12 90 PHE A N 1
ATOM 743 C CA . PHE A 1 90 ? 7.619 -9.579 -18.451 1.00 83.12 90 PHE A CA 1
ATOM 744 C C . PHE A 1 90 ? 7.059 -9.251 -19.841 1.00 83.12 90 PHE A C 1
ATOM 746 O O . PHE A 1 90 ? 7.376 -9.946 -20.804 1.00 83.12 90 PHE A O 1
ATOM 753 N N . GLN A 1 91 ? 6.264 -8.186 -19.974 1.00 81.88 91 GLN A N 1
ATOM 754 C CA . GLN A 1 91 ? 5.757 -7.703 -21.264 1.00 81.88 91 GLN A CA 1
ATOM 755 C C . GLN A 1 91 ? 6.887 -7.217 -22.179 1.00 81.88 91 GLN A C 1
ATOM 757 O O . GLN A 1 91 ? 6.882 -7.530 -23.372 1.00 81.88 91 GLN A O 1
ATOM 762 N N . TYR A 1 92 ? 7.872 -6.510 -21.617 1.00 79.81 92 TYR A N 1
ATOM 763 C CA . TYR A 1 92 ? 9.087 -6.105 -22.322 1.00 79.81 92 TYR A CA 1
ATOM 764 C C . TYR A 1 92 ? 9.867 -7.327 -22.828 1.00 79.81 92 TYR A C 1
ATOM 766 O O . TYR A 1 92 ? 10.175 -7.420 -24.014 1.00 79.81 92 TYR A O 1
ATOM 774 N N . LEU A 1 93 ? 10.101 -8.316 -21.959 1.00 85.38 93 LEU A N 1
ATOM 775 C CA . LEU A 1 93 ? 10.809 -9.555 -22.298 1.00 85.38 93 LEU A CA 1
ATOM 776 C C . LEU A 1 93 ? 10.067 -10.409 -23.332 1.00 85.38 93 LEU A C 1
ATOM 778 O O . LEU A 1 93 ? 10.696 -11.015 -24.195 1.00 85.38 93 LEU A O 1
ATOM 782 N N . LYS A 1 94 ? 8.731 -10.448 -23.281 1.00 82.25 94 LYS A N 1
ATOM 783 C CA . LYS A 1 94 ? 7.907 -11.141 -24.281 1.00 82.25 94 LYS A CA 1
ATOM 784 C C . LYS A 1 94 ? 7.784 -10.390 -25.611 1.00 82.25 94 LYS A C 1
ATOM 786 O O . LYS A 1 94 ? 7.137 -10.902 -26.521 1.00 82.25 94 LYS A O 1
ATOM 791 N N . GLY A 1 95 ? 8.366 -9.194 -25.740 1.00 67.75 95 GLY A N 1
ATOM 792 C CA . GLY A 1 95 ? 8.239 -8.367 -26.941 1.00 67.75 95 GLY A CA 1
ATOM 793 C C . GLY A 1 95 ? 6.811 -7.865 -27.192 1.00 67.75 95 GLY A C 1
ATOM 794 O O . GLY A 1 95 ? 6.501 -7.457 -28.307 1.00 67.75 95 GLY A O 1
ATOM 795 N N . ALA A 1 96 ? 5.939 -7.900 -26.176 1.00 62.00 96 ALA A N 1
ATOM 796 C CA . ALA A 1 96 ? 4.567 -7.395 -26.258 1.00 62.00 96 ALA A CA 1
ATOM 797 C C . ALA A 1 96 ? 4.516 -5.858 -26.241 1.00 62.00 96 ALA A C 1
ATOM 799 O O . ALA A 1 96 ? 3.535 -5.274 -26.685 1.00 62.00 96 ALA A O 1
ATOM 800 N N . TYR A 1 97 ? 5.600 -5.202 -25.815 1.00 55.94 97 TYR A N 1
ATOM 801 C CA . TYR A 1 97 ? 5.823 -3.770 -26.015 1.00 55.94 97 TYR A CA 1
ATOM 802 C C . TYR A 1 97 ? 6.332 -3.500 -27.446 1.00 55.94 97 TYR A C 1
ATOM 804 O O . TYR A 1 97 ? 7.412 -2.951 -27.664 1.00 55.94 97 TYR A O 1
ATOM 812 N N . ARG A 1 98 ? 5.594 -3.959 -28.463 1.00 55.84 98 ARG A N 1
ATOM 813 C CA . ARG A 1 98 ? 5.841 -3.558 -29.853 1.00 55.84 98 ARG A CA 1
ATOM 814 C C . ARG A 1 98 ? 5.171 -2.205 -30.090 1.00 55.84 98 ARG A C 1
ATOM 816 O O . ARG A 1 98 ? 3.989 -2.156 -30.379 1.00 55.84 98 ARG A O 1
ATOM 823 N N . ARG A 1 99 ? 5.987 -1.149 -29.980 1.00 56.91 99 ARG A N 1
ATOM 824 C CA . ARG A 1 99 ? 5.880 0.155 -30.664 1.00 56.91 99 ARG A CA 1
ATOM 825 C C . ARG A 1 99 ? 4.457 0.727 -30.827 1.00 56.91 99 ARG A C 1
ATOM 827 O O . ARG A 1 99 ? 3.914 0.692 -31.922 1.00 56.91 99 ARG A O 1
ATOM 834 N N . ASP A 1 100 ? 3.989 1.465 -29.826 1.00 52.22 100 ASP A N 1
ATOM 835 C CA . ASP A 1 100 ? 3.007 2.551 -30.034 1.00 52.22 100 ASP A CA 1
ATOM 836 C C . ASP A 1 100 ? 3.700 3.881 -30.424 1.00 52.22 100 ASP A C 1
ATOM 838 O O . ASP A 1 100 ? 3.196 4.970 -30.166 1.00 52.22 100 ASP A O 1
ATOM 842 N N . GLY A 1 101 ? 4.907 3.817 -31.003 1.00 55.00 101 GLY A N 1
ATOM 843 C CA . GLY A 1 101 ? 5.788 4.977 -31.200 1.00 55.00 101 GLY A CA 1
ATOM 844 C C . GLY A 1 101 ? 6.415 5.104 -32.587 1.00 55.00 101 GLY A C 1
ATOM 845 O O . GLY A 1 101 ? 7.372 5.854 -32.740 1.00 55.00 101 GLY A O 1
ATOM 846 N N . GLU A 1 102 ? 5.920 4.388 -33.598 1.00 52.28 102 GLU A N 1
ATOM 847 C CA . GLU A 1 102 ? 6.380 4.551 -34.983 1.00 52.28 102 GLU A CA 1
ATOM 848 C C . GLU A 1 102 ? 5.263 5.103 -35.862 1.00 52.28 102 GLU A C 1
ATOM 850 O O . GLU A 1 102 ? 4.599 4.381 -36.596 1.00 52.28 102 GLU A O 1
ATOM 855 N N . GLY A 1 103 ? 5.043 6.413 -35.756 1.00 53.38 103 GLY A N 1
ATOM 856 C CA . GLY A 1 103 ? 4.078 7.128 -36.589 1.00 53.38 103 GLY A CA 1
ATOM 857 C C . GLY A 1 103 ? 4.288 8.640 -36.656 1.00 53.38 103 GLY A C 1
ATOM 858 O O . GLY A 1 103 ? 3.331 9.352 -36.926 1.00 53.38 103 GLY A O 1
ATOM 859 N N . LEU A 1 104 ? 5.497 9.156 -36.384 1.00 51.72 104 LEU A N 1
ATOM 860 C CA . LEU A 1 104 ? 5.757 10.609 -36.351 1.00 51.72 104 LEU A CA 1
ATOM 861 C C . LEU A 1 104 ? 6.914 11.095 -37.239 1.00 51.72 104 LEU A C 1
ATOM 863 O O . LEU A 1 104 ? 7.425 12.186 -37.016 1.00 51.72 104 LEU A O 1
ATOM 867 N N . TYR A 1 105 ? 7.297 10.349 -38.279 1.00 53.12 105 TYR A N 1
ATOM 868 C CA . TYR A 1 105 ? 8.214 10.869 -39.303 1.00 53.12 105 TYR A CA 1
ATOM 869 C C . TYR A 1 105 ? 7.861 10.350 -40.699 1.00 53.12 105 TYR A C 1
ATOM 871 O O . TYR A 1 105 ? 8.579 9.524 -41.252 1.00 53.12 105 TYR A O 1
ATOM 879 N N . GLN A 1 106 ? 6.769 10.838 -41.291 1.00 50.81 106 GLN A N 1
ATOM 880 C CA . GLN A 1 106 ? 6.633 10.856 -42.751 1.00 50.81 106 GLN A CA 1
ATOM 881 C C . GLN A 1 106 ? 5.938 12.142 -43.216 1.00 50.81 106 GLN A C 1
ATOM 883 O O . GLN A 1 106 ? 4.809 12.417 -42.823 1.00 50.81 106 GLN A O 1
ATOM 888 N N . GLY A 1 107 ? 6.634 12.876 -44.093 1.00 49.81 107 GLY A N 1
ATOM 889 C CA . GLY A 1 107 ? 6.164 14.057 -44.828 1.00 49.81 107 GLY A CA 1
ATOM 890 C C . GLY A 1 107 ? 6.423 15.358 -44.066 1.00 49.81 107 GLY A C 1
ATOM 891 O O . GLY A 1 107 ? 5.850 15.566 -43.009 1.00 49.81 107 GLY A O 1
ATOM 892 N N . THR A 1 108 ? 7.272 16.276 -44.521 1.00 39.53 108 THR A N 1
ATOM 893 C CA . THR A 1 108 ? 7.309 16.814 -45.887 1.00 39.53 108 THR A CA 1
ATOM 894 C C . THR A 1 108 ? 8.714 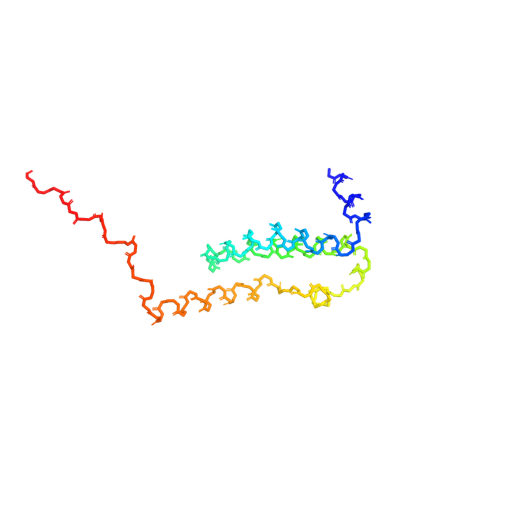17.280 -46.288 1.00 39.53 108 THR A C 1
ATOM 896 O O . THR A 1 108 ? 9.254 18.201 -45.678 1.00 39.53 108 THR A O 1
ATOM 899 N N . GLU A 1 109 ? 9.260 16.694 -47.353 1.00 43.88 109 GLU A N 1
ATOM 900 C CA . GLU A 1 109 ? 10.139 17.404 -48.288 1.00 43.88 109 GLU A CA 1
ATOM 901 C C . GLU A 1 109 ? 9.260 17.942 -49.425 1.00 43.88 109 GLU A C 1
ATOM 903 O O . GLU A 1 109 ? 8.519 17.166 -50.037 1.00 43.88 109 GLU A O 1
ATOM 908 N N . GLN A 1 110 ? 9.327 19.252 -49.670 1.00 41.53 110 GLN A N 1
ATOM 909 C CA . GLN A 1 110 ? 9.231 19.912 -50.977 1.00 41.53 110 GLN A CA 1
ATOM 910 C C . GLN A 1 110 ? 9.734 21.349 -50.840 1.00 41.53 110 GLN A C 1
ATOM 912 O O . GLN A 1 110 ? 9.285 22.035 -49.893 1.00 41.53 110 GLN A O 1
#